Protein AF-A0A836BKR3-F1 (afdb_monomer_lite)

Radius of gyration: 14.72 Å; chains: 1; bounding box: 33×41×31 Å

Secondary structure (DSSP, 8-state):
--HHHHHHHHHHHHHHHT--HHHHHHHHHHHHHHTTTT--HHHHHHHH-GGG-S----------------

Structure (mmCIF, N/CA/C/O backbone):
data_AF-A0A836BKR3-F1
#
_entry.id   AF-A0A836BKR3-F1
#
loop_
_atom_site.group_PDB
_atom_site.id
_atom_site.type_symbol
_atom_site.label_atom_id
_atom_site.label_alt_id
_atom_site.label_comp_id
_atom_site.label_asym_id
_atom_site.label_entity_id
_atom_site.label_seq_id
_atom_site.pdbx_PDB_ins_code
_atom_site.Cartn_x
_atom_site.Cartn_y
_atom_site.Cartn_z
_atom_site.occupancy
_atom_site.B_iso_or_equiv
_atom_site.auth_seq_id
_atom_site.auth_comp_id
_atom_site.auth_asym_id
_atom_site.auth_atom_id
_atom_site.pdbx_PDB_model_num
ATOM 1 N N . MET A 1 1 ? 5.058 3.082 -13.820 1.00 61.56 1 MET A N 1
ATOM 2 C CA . MET A 1 1 ? 3.762 2.396 -13.976 1.00 61.56 1 MET A CA 1
ATOM 3 C C . MET A 1 1 ? 3.730 1.656 -15.302 1.00 61.56 1 MET A C 1
ATOM 5 O O . MET A 1 1 ? 3.025 2.051 -16.230 1.00 61.56 1 MET A O 1
ATOM 9 N N . SER A 1 2 ? 4.540 0.601 -15.367 1.00 83.25 2 SER A N 1
ATOM 10 C CA . SER A 1 2 ? 4.479 -0.448 -16.383 1.00 83.25 2 SER A CA 1
ATOM 11 C C . SER A 1 2 ? 3.186 -1.256 -16.250 1.00 83.25 2 SER A C 1
ATOM 13 O O . SER A 1 2 ? 2.524 -1.206 -15.210 1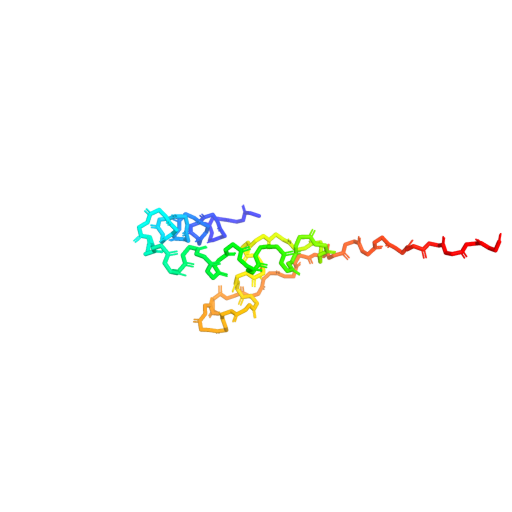.00 83.25 2 SER A O 1
ATOM 15 N N . ASP A 1 3 ? 2.832 -2.022 -17.277 1.00 82.44 3 ASP A N 1
ATOM 16 C CA . ASP A 1 3 ? 1.623 -2.855 -17.255 1.00 82.44 3 ASP A CA 1
ATOM 17 C C . ASP A 1 3 ? 1.661 -3.900 -16.133 1.00 82.44 3 ASP A C 1
ATOM 19 O O . ASP A 1 3 ? 0.662 -4.124 -15.456 1.00 82.44 3 ASP A O 1
ATOM 23 N N . VAL A 1 4 ? 2.849 -4.428 -15.826 1.00 80.62 4 VAL A N 1
ATOM 24 C CA . VAL A 1 4 ? 3.067 -5.356 -14.707 1.00 80.62 4 VAL A CA 1
ATOM 25 C C . VAL A 1 4 ? 2.765 -4.695 -13.357 1.00 80.62 4 VAL A C 1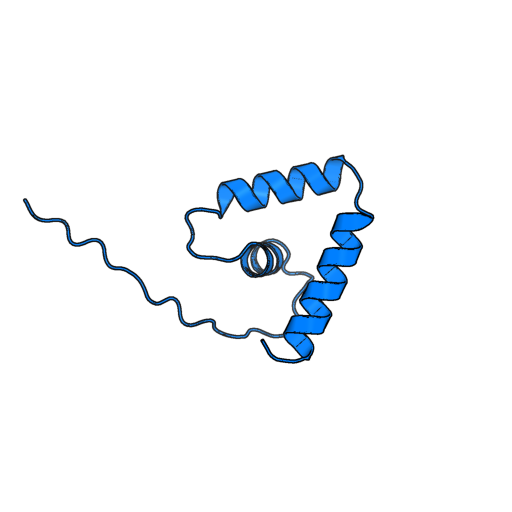
ATOM 27 O O . VAL A 1 4 ? 2.117 -5.296 -12.502 1.00 80.62 4 VAL A O 1
ATOM 30 N N . GLU A 1 5 ? 3.195 -3.444 -13.164 1.00 77.62 5 GLU A N 1
ATOM 31 C CA . GLU A 1 5 ? 2.889 -2.679 -11.946 1.00 77.62 5 GLU A CA 1
ATOM 32 C C . GLU A 1 5 ? 1.389 -2.382 -11.845 1.00 77.62 5 GLU A C 1
ATOM 34 O O . GLU A 1 5 ? 0.806 -2.492 -10.768 1.00 77.62 5 GLU A O 1
ATOM 39 N N . ARG A 1 6 ? 0.740 -2.056 -12.970 1.00 85.69 6 ARG A N 1
ATOM 40 C CA . ARG A 1 6 ? -0.708 -1.806 -13.012 1.00 85.69 6 ARG A CA 1
ATOM 41 C C . ARG A 1 6 ? -1.508 -3.057 -12.661 1.00 85.69 6 ARG A C 1
ATOM 43 O O . ARG A 1 6 ? -2.468 -2.963 -11.901 1.00 85.69 6 ARG A O 1
ATOM 50 N N . ASP A 1 7 ? -1.121 -4.215 -13.181 1.00 86.25 7 ASP A N 1
ATOM 51 C CA . ASP A 1 7 ? -1.806 -5.477 -12.897 1.00 86.25 7 ASP A CA 1
ATOM 52 C C . ASP A 1 7 ? -1.583 -5.936 -11.456 1.00 86.25 7 ASP A C 1
ATOM 54 O O . ASP A 1 7 ? -2.515 -6.415 -10.803 1.00 86.25 7 ASP A O 1
ATOM 58 N N . PHE A 1 8 ? -0.387 -5.701 -10.914 1.00 84.88 8 PHE A N 1
ATOM 59 C CA . PHE A 1 8 ? -0.112 -5.910 -9.499 1.00 84.88 8 PHE A CA 1
ATOM 60 C C . PHE A 1 8 ? -1.003 -5.034 -8.611 1.00 84.88 8 PHE A C 1
ATOM 62 O O . PHE A 1 8 ? -1.670 -5.563 -7.719 1.00 84.88 8 PHE A O 1
ATOM 69 N N . ILE A 1 9 ? -1.082 -3.730 -8.897 1.00 86.94 9 ILE A N 1
ATOM 70 C CA . ILE A 1 9 ? -1.946 -2.790 -8.172 1.00 86.94 9 ILE A CA 1
ATOM 71 C C . ILE A 1 9 ? -3.402 -3.256 -8.232 1.00 86.94 9 ILE A C 1
ATOM 73 O O . ILE A 1 9 ? -4.017 -3.424 -7.185 1.00 86.94 9 ILE A O 1
ATOM 77 N N . LYS A 1 10 ? -3.926 -3.591 -9.419 1.00 88.94 10 LYS A N 1
ATOM 78 C CA . LYS A 1 10 ? -5.292 -4.131 -9.571 1.00 88.94 10 LYS A CA 1
ATOM 79 C C . LYS A 1 10 ? -5.519 -5.406 -8.755 1.00 88.94 10 LYS A C 1
ATOM 81 O O . LYS A 1 10 ? -6.613 -5.620 -8.235 1.00 88.94 10 LYS A O 1
ATOM 86 N N . SER A 1 11 ? -4.518 -6.283 -8.669 1.00 86.75 11 SER A N 1
ATOM 87 C CA . SER A 1 11 ? -4.618 -7.525 -7.894 1.00 86.75 11 SER A CA 1
ATOM 88 C C . SER A 1 11 ? -4.677 -7.264 -6.387 1.00 86.75 11 SER A C 1
ATOM 90 O O . SER A 1 11 ? -5.438 -7.926 -5.681 1.00 86.75 11 SER A O 1
ATOM 92 N N . LEU A 1 12 ? -3.911 -6.282 -5.902 1.00 85.81 12 LEU A N 1
A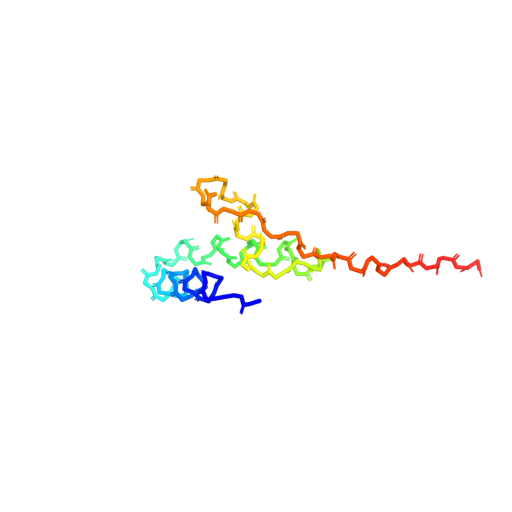TOM 93 C CA . LEU A 1 12 ? -3.963 -5.848 -4.512 1.00 85.81 12 LEU A CA 1
ATOM 94 C C . LEU A 1 12 ? -5.279 -5.152 -4.202 1.00 85.81 12 LEU A C 1
ATOM 96 O O . LEU A 1 12 ? -5.885 -5.460 -3.186 1.00 85.81 12 LEU A O 1
ATOM 100 N N . ASP A 1 13 ? -5.763 -4.30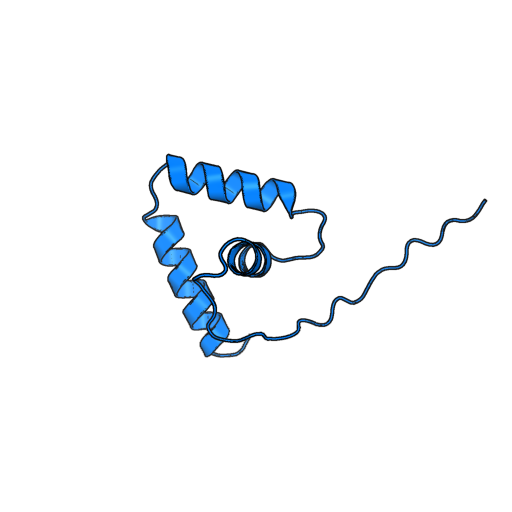9 -5.105 1.00 88.81 13 ASP A N 1
ATOM 101 C CA . ASP A 1 13 ? -7.034 -3.606 -4.950 1.00 88.81 13 ASP A CA 1
ATOM 102 C C . ASP A 1 13 ? -8.196 -4.597 -4.790 1.00 88.81 13 ASP A C 1
ATOM 104 O O . ASP A 1 13 ? -8.981 -4.526 -3.847 1.00 88.81 13 ASP A O 1
ATOM 108 N N . LYS A 1 14 ? -8.228 -5.643 -5.628 1.00 90.25 14 LYS A N 1
ATOM 109 C CA . LYS A 1 14 ? -9.185 -6.752 -5.482 1.00 90.25 14 LYS A CA 1
ATOM 110 C C . LYS A 1 14 ? -9.043 -7.494 -4.155 1.00 90.25 14 LYS A C 1
ATOM 112 O O . LYS A 1 14 ? -10.048 -7.952 -3.618 1.00 90.25 14 LYS A O 1
ATOM 117 N N . LYS A 1 15 ? -7.824 -7.654 -3.631 1.00 87.44 15 LYS A N 1
ATOM 118 C CA . LYS A 1 15 ? -7.617 -8.269 -2.312 1.00 87.44 15 LYS A CA 1
ATOM 119 C C . LYS A 1 15 ? -8.134 -7.380 -1.192 1.00 87.44 15 LYS A C 1
ATOM 121 O O . LYS A 1 15 ? -8.746 -7.910 -0.281 1.00 87.44 15 LYS A O 1
ATOM 126 N N . ILE A 1 16 ? -7.926 -6.068 -1.274 1.00 87.75 16 ILE A N 1
ATOM 127 C CA . ILE A 1 16 ? -8.405 -5.096 -0.284 1.00 87.75 16 ILE A CA 1
ATOM 128 C C . ILE A 1 16 ? -9.932 -5.074 -0.268 1.00 87.75 16 ILE A C 1
ATOM 130 O O . ILE A 1 16 ? -10.532 -5.193 0.793 1.00 87.75 16 ILE A O 1
ATOM 134 N N . LEU A 1 17 ? -10.565 -5.020 -1.442 1.00 91.50 17 LEU A N 1
ATOM 135 C CA . LEU A 1 17 ? -12.026 -5.011 -1.560 1.00 91.50 17 LEU A CA 1
ATOM 136 C C . LEU A 1 17 ? -12.696 -6.270 -0.987 1.00 91.50 17 LEU A C 1
ATOM 138 O O . LEU A 1 17 ? -13.828 -6.193 -0.527 1.00 91.50 17 LEU A O 1
ATOM 142 N N . ASN A 1 18 ? -12.005 -7.413 -1.011 1.00 92.31 18 ASN A N 1
ATOM 143 C CA . ASN A 1 18 ? -12.511 -8.691 -0.497 1.00 92.31 18 ASN A CA 1
ATOM 144 C C . ASN A 1 18 ? -11.881 -9.099 0.848 1.00 92.31 18 ASN A C 1
ATOM 146 O O . ASN A 1 18 ? -12.069 -10.232 1.292 1.00 92.31 18 ASN A O 1
ATOM 150 N N . ALA A 1 19 ? -11.082 -8.230 1.470 1.00 90.75 19 ALA A N 1
ATOM 151 C CA . ALA A 1 19 ? -10.374 -8.556 2.700 1.00 90.75 19 ALA A CA 1
ATOM 152 C C . ALA A 1 19 ? -11.327 -8.609 3.898 1.00 90.75 19 ALA A C 1
ATOM 154 O O . ALA A 1 19 ? -12.339 -7.911 3.962 1.00 90.75 19 ALA A O 1
ATOM 155 N N . SER A 1 20 ? -10.953 -9.420 4.887 1.00 91.88 20 SER A N 1
ATOM 156 C CA . SER A 1 20 ? -11.614 -9.405 6.185 1.00 91.88 20 SER A CA 1
ATOM 157 C C . SER A 1 20 ? -11.363 -8.075 6.905 1.00 91.88 20 SER A C 1
ATOM 159 O O . SER A 1 20 ? -10.361 -7.395 6.669 1.00 91.88 20 SER A O 1
ATOM 161 N N . GLN A 1 21 ? -12.242 -7.713 7.839 1.00 90.44 21 GLN A N 1
ATOM 162 C CA . GLN A 1 21 ? -12.079 -6.494 8.633 1.00 90.44 21 GLN A CA 1
ATOM 163 C C . GLN A 1 21 ? -10.776 -6.494 9.454 1.00 90.44 21 GLN A C 1
ATOM 165 O O . GLN A 1 21 ? -10.164 -5.444 9.648 1.00 90.44 21 GLN A O 1
ATOM 170 N N . GLU A 1 22 ? -10.312 -7.666 9.894 1.00 89.69 22 GLU A N 1
ATOM 171 C CA . GLU A 1 22 ? -9.035 -7.812 10.599 1.00 89.69 22 GLU A CA 1
ATOM 172 C C . GLU A 1 22 ? -7.839 -7.517 9.692 1.00 89.69 22 GLU A C 1
ATOM 174 O O . GLU A 1 22 ? -6.889 -6.846 10.103 1.00 89.69 22 GLU A O 1
ATOM 179 N N . ASP A 1 23 ? -7.885 -7.981 8.446 1.00 85.19 23 ASP A N 1
ATOM 180 C CA . ASP A 1 23 ? -6.807 -7.751 7.488 1.00 85.19 23 ASP A CA 1
ATOM 181 C C . ASP A 1 23 ? -6.805 -6.307 6.982 1.00 85.19 23 ASP A C 1
ATOM 183 O O . ASP A 1 23 ? -5.736 -5.707 6.860 1.00 85.19 23 ASP A O 1
ATOM 187 N N . LEU A 1 24 ? -7.984 -5.703 6.799 1.00 89.06 24 LEU A N 1
ATOM 188 C CA . LEU A 1 24 ? -8.116 -4.270 6.523 1.00 89.06 24 LEU A CA 1
ATOM 189 C C . LEU A 1 24 ? -7.517 -3.418 7.644 1.00 89.06 24 LEU A C 1
ATOM 191 O O . LEU A 1 24 ? -6.825 -2.438 7.369 1.00 89.06 24 LEU A O 1
ATOM 195 N N . LYS A 1 25 ? -7.706 -3.818 8.905 1.00 90.62 25 LYS A N 1
ATOM 196 C CA . LYS A 1 25 ? -7.123 -3.111 10.049 1.00 90.62 25 LYS A CA 1
ATOM 197 C C . LYS A 1 25 ? -5.593 -3.172 10.044 1.00 90.62 25 LYS A C 1
ATOM 199 O O . LYS A 1 25 ? -4.942 -2.150 10.240 1.00 90.62 25 LYS A O 1
ATOM 204 N N . LYS A 1 26 ? -5.005 -4.334 9.734 1.00 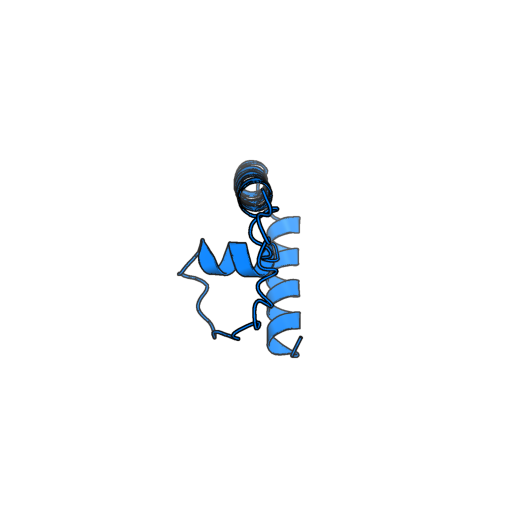88.50 26 LYS A N 1
ATOM 205 C CA . LYS A 1 26 ? -3.542 -4.477 9.581 1.00 88.50 26 LYS A CA 1
ATOM 206 C C . LYS A 1 26 ? -3.000 -3.616 8.437 1.00 88.50 26 LYS A C 1
ATOM 208 O O . LYS A 1 26 ? -1.937 -3.013 8.574 1.00 88.50 26 LYS A O 1
ATOM 213 N N . LEU A 1 27 ? -3.727 -3.551 7.320 1.00 87.00 27 LEU A N 1
ATOM 214 C CA . LEU A 1 27 ? -3.374 -2.700 6.181 1.00 87.00 27 LEU A CA 1
ATOM 215 C C . LEU A 1 27 ? -3.418 -1.215 6.545 1.00 87.00 27 LEU A C 1
ATOM 217 O O . LEU A 1 27 ? -2.493 -0.480 6.209 1.00 87.00 27 LEU A O 1
ATOM 221 N N . GLN A 1 28 ? -4.445 -0.793 7.280 1.00 88.62 28 GLN A N 1
ATOM 222 C CA . GLN A 1 28 ? -4.576 0.578 7.764 1.00 88.62 28 GLN A CA 1
ATOM 223 C C . GLN A 1 28 ? -3.452 0.949 8.741 1.00 88.62 28 GLN A C 1
ATOM 225 O O . GLN A 1 28 ? -2.862 2.021 8.629 1.00 88.62 28 GLN A O 1
ATOM 230 N N . GLU A 1 29 ? -3.102 0.059 9.672 1.00 89.38 29 GLU A N 1
ATOM 231 C CA . GLU A 1 29 ? -1.975 0.279 10.587 1.00 89.38 29 GLU A CA 1
ATOM 232 C C . GLU A 1 29 ? -0.642 0.417 9.845 1.00 89.38 29 GLU A C 1
ATOM 234 O O . GLU A 1 29 ? 0.215 1.214 10.236 1.00 89.38 29 GLU A O 1
ATOM 239 N N . LEU A 1 30 ? -0.451 -0.364 8.781 1.00 86.44 30 LEU A N 1
ATOM 240 C CA . LEU A 1 30 ? 0.726 -0.276 7.927 1.00 86.44 30 LEU A CA 1
ATOM 241 C C . LEU A 1 30 ? 0.773 1.055 7.169 1.00 86.44 30 LEU A C 1
ATOM 243 O O . LEU A 1 30 ? 1.829 1.691 7.136 1.00 86.44 30 LEU A O 1
ATOM 247 N N . ASP A 1 31 ? -0.351 1.496 6.604 1.00 85.06 31 ASP A N 1
ATOM 248 C CA . ASP A 1 31 ? -0.453 2.780 5.906 1.00 85.06 31 ASP A CA 1
ATOM 249 C C . ASP A 1 31 ? -0.108 3.943 6.847 1.00 85.06 31 ASP A C 1
ATOM 251 O O . ASP A 1 31 ? 0.824 4.706 6.590 1.00 85.06 31 ASP A O 1
ATOM 255 N N . MET A 1 32 ? -0.722 3.973 8.035 1.00 86.12 32 MET A N 1
ATOM 256 C CA . MET A 1 32 ? -0.437 4.980 9.063 1.00 86.12 32 MET A CA 1
ATOM 257 C C . MET A 1 32 ? 1.042 5.013 9.478 1.00 86.12 32 MET A C 1
ATOM 259 O O . MET A 1 32 ? 1.616 6.084 9.671 1.00 86.12 32 MET A O 1
ATOM 263 N N . LYS A 1 33 ? 1.689 3.846 9.598 1.00 84.88 33 LYS A N 1
ATOM 264 C CA . LYS A 1 33 ? 3.120 3.747 9.943 1.00 84.88 33 LYS A CA 1
ATOM 265 C C . LYS A 1 33 ? 4.045 4.210 8.818 1.00 84.88 33 LYS A C 1
ATOM 267 O O . LYS A 1 33 ? 5.210 4.509 9.082 1.00 84.88 33 LYS A O 1
ATOM 272 N N . THR A 1 34 ? 3.575 4.226 7.572 1.00 80.50 34 THR A N 1
ATOM 273 C CA . THR A 1 34 ? 4.406 4.504 6.392 1.00 80.50 34 THR A CA 1
ATOM 274 C C . THR A 1 34 ? 4.072 5.813 5.682 1.00 80.50 34 THR A C 1
ATOM 276 O O . THR A 1 34 ? 4.857 6.244 4.841 1.00 80.50 34 THR A O 1
ATOM 279 N N . GLN A 1 35 ? 3.022 6.519 6.112 1.00 75.06 35 GLN A N 1
ATOM 280 C CA . GLN A 1 35 ? 2.576 7.809 5.571 1.00 75.06 35 GLN A CA 1
ATOM 281 C C . GLN A 1 35 ? 3.651 8.917 5.606 1.00 75.06 35 GLN A C 1
ATOM 283 O O . GLN A 1 35 ? 3.611 9.845 4.802 1.00 75.06 35 GLN A O 1
ATOM 288 N N . LEU A 1 36 ? 4.650 8.813 6.494 1.00 81.56 36 LEU A N 1
ATOM 289 C CA . LEU A 1 36 ? 5.795 9.738 6.568 1.00 81.56 36 LEU A CA 1
ATOM 290 C C . LEU A 1 36 ? 7.067 9.226 5.871 1.00 81.56 36 LEU A C 1
ATOM 292 O O . LEU A 1 36 ? 8.070 9.935 5.836 1.00 81.56 36 LEU A O 1
ATOM 296 N N . ASN A 1 37 ? 7.046 8.016 5.309 1.00 74.69 37 ASN A N 1
ATOM 297 C CA . ASN A 1 37 ? 8.237 7.361 4.762 1.00 74.69 37 ASN A CA 1
ATOM 298 C C . ASN A 1 37 ? 8.465 7.658 3.271 1.00 74.69 37 ASN A C 1
ATOM 300 O O . ASN A 1 37 ? 9.300 6.998 2.658 1.00 74.69 37 ASN A O 1
ATOM 304 N N . GLU A 1 38 ? 7.727 8.612 2.686 1.00 79.19 38 GLU A N 1
ATOM 305 C CA . GLU A 1 38 ? 7.718 8.931 1.242 1.00 79.19 38 GLU A CA 1
ATOM 306 C C . GLU A 1 38 ? 7.395 7.721 0.336 1.00 79.19 38 GLU A C 1
ATOM 308 O O . GLU A 1 38 ? 7.551 7.784 -0.883 1.00 79.19 38 GLU A O 1
ATOM 313 N N . LEU A 1 39 ? 6.943 6.610 0.923 1.00 82.06 39 LEU A N 1
ATOM 314 C CA . LEU A 1 39 ? 6.566 5.391 0.221 1.00 82.06 39 LEU A CA 1
ATOM 315 C C . LEU A 1 39 ? 5.071 5.414 -0.051 1.00 82.06 39 LEU A C 1
ATOM 317 O O . LEU A 1 39 ? 4.280 5.807 0.805 1.00 82.06 39 LEU A O 1
ATOM 321 N N . THR A 1 40 ? 4.681 4.942 -1.231 1.00 81.81 40 THR A N 1
ATOM 322 C CA . THR A 1 40 ? 3.270 4.657 -1.469 1.00 81.81 40 THR A CA 1
ATOM 323 C C . THR A 1 40 ? 2.857 3.429 -0.664 1.00 81.81 40 THR A C 1
ATOM 325 O O . THR A 1 40 ? 3.681 2.558 -0.367 1.00 81.81 40 THR A O 1
ATOM 328 N N . PHE A 1 41 ? 1.568 3.324 -0.349 1.00 82.81 41 PHE A N 1
ATOM 329 C CA . PHE A 1 41 ? 1.005 2.149 0.313 1.00 82.81 41 PHE A CA 1
ATOM 330 C C . PHE A 1 41 ? 1.412 0.832 -0.375 1.00 82.81 41 PHE A C 1
ATOM 332 O O . PHE A 1 41 ? 1.799 -0.125 0.290 1.00 82.81 41 PHE A O 1
ATOM 339 N N . TYR A 1 42 ? 1.393 0.787 -1.711 1.00 83.44 42 TYR A N 1
ATOM 340 C CA . TYR A 1 42 ? 1.762 -0.403 -2.483 1.00 83.44 42 TYR A CA 1
ATOM 341 C C . TYR A 1 42 ? 3.236 -0.786 -2.293 1.00 83.44 42 TYR A C 1
ATOM 343 O O . TYR A 1 42 ? 3.550 -1.965 -2.115 1.00 83.44 42 TYR A O 1
ATOM 351 N N . ASP A 1 43 ? 4.132 0.204 -2.249 1.00 81.62 43 ASP A N 1
ATOM 352 C CA . ASP A 1 43 ? 5.556 -0.018 -1.977 1.00 81.62 43 ASP A CA 1
ATOM 353 C C . ASP A 1 43 ? 5.777 -0.510 -0.539 1.00 81.62 43 ASP A C 1
ATOM 355 O O . ASP A 1 43 ? 6.551 -1.440 -0.290 1.00 81.62 43 ASP A O 1
ATOM 359 N N . ALA A 1 44 ? 5.070 0.095 0.418 1.00 82.38 44 ALA A N 1
ATOM 360 C CA . ALA A 1 44 ? 5.105 -0.288 1.823 1.00 82.38 44 ALA A CA 1
ATOM 361 C C . ALA A 1 44 ? 4.572 -1.714 2.037 1.00 82.38 44 ALA A C 1
ATOM 363 O O . ALA A 1 44 ? 5.184 -2.500 2.766 1.00 82.38 44 ALA A O 1
ATOM 364 N N . TYR A 1 45 ? 3.493 -2.082 1.345 1.00 83.00 45 TYR A N 1
ATOM 365 C CA . TYR A 1 45 ? 2.904 -3.415 1.393 1.00 83.00 45 TYR A CA 1
ATOM 366 C C . TYR A 1 45 ? 3.887 -4.477 0.887 1.00 83.00 45 TYR A C 1
ATOM 368 O O . TYR A 1 45 ? 4.157 -5.449 1.594 1.00 83.00 45 TYR A O 1
ATOM 376 N N . VAL A 1 46 ? 4.511 -4.257 -0.276 1.00 81.69 46 VAL A N 1
ATOM 377 C CA . VAL A 1 46 ? 5.535 -5.166 -0.829 1.00 81.69 46 VAL A CA 1
ATOM 378 C C . VAL A 1 46 ? 6.736 -5.298 0.109 1.00 81.69 46 VAL A C 1
ATOM 380 O O . VAL A 1 46 ? 7.266 -6.394 0.299 1.00 81.69 46 VAL A O 1
ATOM 383 N N . LYS A 1 47 ? 7.161 -4.193 0.729 1.00 77.44 47 LYS A N 1
ATOM 384 C CA . LYS A 1 47 ? 8.291 -4.180 1.667 1.00 77.44 47 LYS A CA 1
ATOM 385 C C . LYS A 1 47 ? 7.980 -4.914 2.974 1.00 77.44 47 LYS A C 1
ATOM 387 O O . LYS A 1 47 ? 8.868 -5.557 3.528 1.00 77.44 47 LYS A O 1
ATOM 392 N N . SER A 1 48 ? 6.738 -4.829 3.447 1.00 75.25 48 SER A N 1
ATOM 393 C CA . SER A 1 48 ? 6.268 -5.515 4.657 1.00 75.25 48 SER A CA 1
ATOM 394 C C . SER A 1 48 ? 5.999 -7.004 4.444 1.00 75.25 48 SER A C 1
ATOM 396 O O . SER A 1 48 ? 6.093 -7.783 5.389 1.00 75.25 48 SER A O 1
ATOM 398 N N . ASN A 1 49 ? 5.680 -7.399 3.207 1.00 69.88 49 ASN A N 1
ATOM 399 C CA . ASN A 1 49 ? 5.262 -8.749 2.876 1.00 69.88 49 ASN A CA 1
ATOM 400 C C . ASN A 1 49 ? 6.230 -9.378 1.856 1.00 69.88 49 ASN A C 1
ATOM 402 O O . ASN A 1 49 ? 5.952 -9.410 0.652 1.00 69.88 49 ASN A O 1
ATOM 406 N N . PRO A 1 50 ? 7.3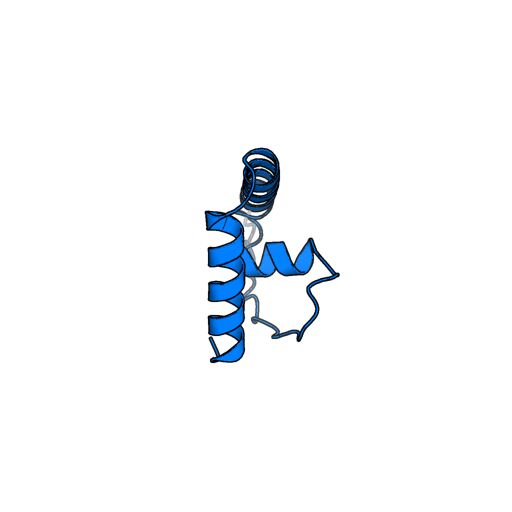90 -9.893 2.313 1.00 56.25 50 PRO A N 1
ATOM 407 C CA . PRO A 1 50 ? 8.454 -10.390 1.439 1.00 56.25 50 PRO A CA 1
ATOM 408 C C . PRO A 1 50 ? 8.061 -11.625 0.610 1.00 56.25 50 PRO A C 1
ATOM 410 O O . PRO A 1 50 ? 8.791 -11.979 -0.316 1.00 56.25 50 PRO A O 1
ATOM 413 N N . ALA A 1 51 ? 6.911 -12.252 0.884 1.00 54.84 51 ALA A N 1
ATOM 414 C CA . ALA A 1 51 ? 6.329 -13.308 0.053 1.00 54.84 51 ALA A CA 1
ATOM 415 C C . ALA A 1 51 ? 5.762 -12.787 -1.289 1.00 54.84 51 ALA A C 1
ATOM 417 O O . ALA A 1 51 ? 5.558 -13.565 -2.216 1.00 54.84 51 ALA A O 1
ATOM 418 N N . GLY A 1 52 ? 5.548 -11.471 -1.429 1.00 49.59 52 GLY A N 1
ATOM 419 C CA . GLY A 1 52 ? 5.068 -10.817 -2.654 1.00 49.59 52 GLY A CA 1
ATOM 420 C C . GLY A 1 52 ? 6.156 -10.475 -3.679 1.00 49.59 52 GLY A C 1
ATOM 421 O O . GLY A 1 52 ? 5.905 -9.692 -4.593 1.00 49.59 52 GLY A O 1
ATOM 422 N N . LYS A 1 53 ? 7.378 -11.012 -3.544 1.00 46.72 53 LYS A N 1
ATOM 423 C CA . LYS A 1 53 ? 8.497 -10.707 -4.448 1.00 46.72 53 LYS A CA 1
ATOM 424 C C . LYS A 1 53 ? 8.279 -11.282 -5.850 1.00 46.72 53 LYS A C 1
ATOM 426 O O . LYS A 1 53 ? 8.794 -12.343 -6.192 1.00 46.72 53 LYS A O 1
ATOM 431 N N . ARG A 1 54 ? 7.621 -10.509 -6.714 1.00 48.25 54 ARG A N 1
ATOM 432 C CA . ARG A 1 54 ? 7.912 -10.506 -8.151 1.00 48.25 54 ARG A CA 1
ATOM 433 C C . ARG A 1 54 ? 8.272 -9.087 -8.597 1.00 48.25 54 ARG A C 1
ATOM 435 O O . ARG A 1 54 ? 7.431 -8.298 -8.987 1.00 48.25 54 ARG A O 1
ATOM 442 N N . GLN A 1 55 ? 9.589 -8.884 -8.549 1.00 47.47 55 GLN A N 1
ATOM 443 C CA . GLN A 1 55 ? 10.441 -7.858 -9.156 1.00 47.47 55 GLN A CA 1
ATOM 444 C C . GLN A 1 55 ? 10.590 -6.488 -8.457 1.00 47.47 55 GLN A C 1
ATOM 446 O O . GLN A 1 55 ? 9.606 -5.830 -8.139 1.00 47.47 55 GLN A O 1
ATOM 451 N N . PRO A 1 56 ? 11.845 -6.037 -8.235 1.00 47.78 56 PRO A N 1
ATOM 452 C CA . PRO A 1 56 ? 12.151 -4.734 -7.669 1.00 47.78 56 PRO A CA 1
ATOM 453 C C . PRO A 1 56 ? 12.214 -3.687 -8.785 1.00 47.78 56 PRO A C 1
ATOM 455 O O . PRO A 1 56 ? 13.094 -3.752 -9.643 1.00 47.78 56 PRO A O 1
ATOM 458 N N . GLN A 1 57 ? 11.354 -2.672 -8.746 1.00 44.44 57 GLN A N 1
ATOM 459 C CA . GLN A 1 57 ? 11.638 -1.422 -9.448 1.00 44.44 57 GLN A CA 1
ATOM 460 C C . GLN A 1 57 ? 12.063 -0.382 -8.418 1.00 44.44 57 GLN A C 1
ATOM 462 O O . GLN A 1 57 ? 11.321 -0.017 -7.513 1.00 44.44 57 GLN A O 1
ATOM 467 N N . LYS A 1 58 ? 13.327 0.037 -8.524 1.00 42.62 58 LYS A N 1
ATOM 468 C CA . LYS A 1 58 ? 13.912 1.126 -7.744 1.00 42.62 58 LYS A CA 1
ATOM 469 C C . LYS A 1 58 ? 13.197 2.424 -8.133 1.00 42.62 58 LYS A C 1
ATOM 471 O O . LYS A 1 58 ? 13.633 3.107 -9.060 1.00 42.62 58 LYS A O 1
ATOM 476 N N . THR A 1 59 ? 12.124 2.786 -7.439 1.00 38.47 59 THR A N 1
ATOM 477 C CA . THR A 1 59 ? 11.630 4.162 -7.461 1.00 38.47 59 THR A CA 1
ATOM 478 C C . THR A 1 59 ? 12.698 5.027 -6.793 1.00 38.47 59 THR A C 1
ATOM 480 O O . THR A 1 59 ? 13.042 4.855 -5.625 1.00 38.47 59 THR A O 1
ATOM 483 N N . LYS A 1 60 ? 13.340 5.893 -7.585 1.00 41.09 60 LYS A N 1
ATOM 484 C CA . LYS A 1 60 ? 14.355 6.834 -7.105 1.00 41.09 60 LYS A CA 1
ATOM 485 C C . LYS A 1 60 ? 13.694 7.763 -6.088 1.00 41.09 60 LYS A C 1
ATOM 487 O O . LYS A 1 60 ? 12.998 8.698 -6.471 1.00 41.09 60 LYS A O 1
ATOM 492 N N . THR A 1 61 ? 13.923 7.512 -4.806 1.00 46.44 61 THR A N 1
ATOM 493 C CA . THR A 1 61 ? 13.568 8.430 -3.726 1.00 46.44 61 THR A CA 1
ATOM 494 C C . THR A 1 61 ? 14.391 9.700 -3.929 1.00 46.44 61 THR A C 1
ATOM 496 O O . THR A 1 61 ? 15.614 9.700 -3.768 1.00 46.44 61 THR A O 1
ATOM 499 N N . ARG A 1 62 ? 13.747 10.790 -4.354 1.00 39.44 62 ARG A N 1
ATOM 500 C CA . ARG A 1 62 ? 14.358 12.119 -4.329 1.00 39.44 62 ARG A CA 1
ATOM 501 C C . ARG A 1 62 ? 14.325 12.582 -2.877 1.00 39.44 62 ARG A C 1
ATOM 503 O O . ARG A 1 62 ? 13.391 13.255 -2.472 1.00 39.44 62 ARG A O 1
ATOM 510 N N . ILE A 1 63 ? 15.348 12.182 -2.123 1.00 44.56 63 ILE A N 1
ATOM 511 C CA . ILE A 1 63 ? 15.581 12.573 -0.729 1.00 44.56 63 ILE A CA 1
ATOM 512 C C . ILE A 1 63 ? 15.473 14.101 -0.627 1.00 44.56 63 ILE A C 1
ATOM 514 O O . ILE A 1 63 ? 16.381 14.819 -1.058 1.00 44.56 63 ILE A O 1
ATOM 518 N N . PHE A 1 64 ? 14.388 14.616 -0.046 1.00 43.34 64 PHE A N 1
ATOM 519 C CA . PHE A 1 64 ? 14.343 16.005 0.399 1.00 43.34 64 PHE A CA 1
ATOM 520 C C . PHE A 1 64 ? 15.162 16.101 1.691 1.00 43.34 64 PHE A C 1
ATOM 522 O O . PHE A 1 64 ? 14.695 15.828 2.797 1.00 43.34 64 PHE A O 1
ATOM 529 N N . ARG A 1 65 ? 16.442 16.460 1.547 1.00 41.25 65 ARG A N 1
ATOM 530 C CA . ARG A 1 65 ? 17.301 16.817 2.679 1.00 41.25 65 ARG A CA 1
ATOM 531 C C . ARG A 1 65 ? 16.693 18.024 3.398 1.00 41.25 65 ARG A C 1
ATOM 533 O O . ARG A 1 65 ? 16.682 19.127 2.860 1.00 41.25 65 ARG A O 1
ATOM 540 N N . LYS A 1 66 ? 16.217 17.819 4.630 1.00 44.50 66 LYS A N 1
ATOM 541 C CA . LYS A 1 66 ? 15.936 18.905 5.576 1.00 44.50 66 LYS A CA 1
ATOM 542 C C . LYS A 1 66 ? 17.251 19.618 5.892 1.00 44.50 66 LYS A C 1
ATOM 544 O O . LYS A 1 66 ? 18.094 19.062 6.595 1.00 44.50 66 LYS A O 1
ATOM 549 N N . ASN A 1 67 ? 17.420 20.842 5.401 1.00 40.69 67 ASN A N 1
ATOM 550 C CA . ASN A 1 67 ? 18.474 21.720 5.892 1.00 40.69 67 ASN A CA 1
ATOM 551 C C . ASN A 1 67 ? 18.036 22.307 7.236 1.00 40.69 67 ASN A C 1
ATOM 553 O O . ASN A 1 67 ? 17.104 23.100 7.324 1.00 40.69 67 ASN A O 1
ATOM 557 N N . LYS A 1 68 ? 18.729 21.869 8.286 1.00 49.44 68 LYS A N 1
ATOM 558 C CA . LYS A 1 68 ? 18.778 22.492 9.605 1.00 49.44 68 LYS A CA 1
ATOM 559 C C . LYS A 1 68 ? 19.646 23.747 9.481 1.00 49.44 68 LYS A C 1
ATOM 561 O O . LYS A 1 68 ? 20.846 23.609 9.256 1.00 49.44 68 LYS A O 1
ATOM 566 N N . HIS A 1 69 ? 19.071 24.936 9.639 1.00 47.97 69 HIS A N 1
ATOM 567 C CA . HIS A 1 69 ? 19.851 26.134 9.949 1.00 47.97 69 HIS A CA 1
ATOM 568 C C . HIS A 1 69 ? 19.455 26.682 11.317 1.00 47.97 69 HIS A C 1
ATOM 570 O O . HIS A 1 69 ? 18.303 26.576 11.731 1.00 47.97 69 HIS A O 1
ATOM 576 N N . ARG A 1 70 ? 20.518 27.092 12.009 1.00 51.22 70 ARG A N 1
ATOM 577 C CA . ARG A 1 70 ? 20.635 27.570 13.384 1.00 51.22 70 ARG A CA 1
ATOM 578 C C . ARG A 1 70 ? 19.735 28.753 13.692 1.00 51.22 70 ARG A C 1
ATOM 580 O O . ARG A 1 70 ? 19.509 29.553 12.762 1.00 51.22 70 ARG A O 1
#

Sequence (70 aa):
MSDVERDFIKSLDKKILNASQEDLKKLQELDMKTQLNELTFYDAYVKSNPAGKRQPQKTKTRIFRKNKHR

pLDDT: mean 72.73, std 18.35, range [38.47, 92.31]

Foldseek 3Di:
DPPVVVVLVVVVVVCCVVDDPVVVVVLVVQCVVCVPVPDDSSRSVCVVCVVPDDDDDPPPPPDPDPDDDD